Protein AF-G2Q9A9-F1 (afdb_monomer)

Structure (mmCIF, N/CA/C/O backbone):
data_AF-G2Q9A9-F1
#
_entry.id   AF-G2Q9A9-F1
#
loop_
_atom_site.group_PDB
_atom_site.id
_atom_site.type_symbol
_atom_site.label_atom_id
_atom_site.label_alt_id
_atom_site.label_comp_id
_atom_site.label_asym_id
_atom_site.label_entity_id
_atom_site.label_seq_id
_atom_site.pdbx_PDB_ins_code
_atom_site.Cartn_x
_atom_site.Cartn_y
_atom_site.Cartn_z
_atom_site.occupancy
_atom_site.B_iso_or_equiv
_atom_site.auth_seq_id
_atom_site.auth_comp_id
_atom_site.auth_asym_id
_atom_site.auth_atom_id
_atom_site.pdbx_PDB_model_num
ATOM 1 N N . MET A 1 1 ? -4.315 8.529 25.116 1.00 37.03 1 MET A N 1
ATOM 2 C CA . MET A 1 1 ? -4.454 7.193 24.501 1.00 37.03 1 MET A CA 1
ATOM 3 C C . MET A 1 1 ? -4.273 7.385 23.006 1.00 37.03 1 MET A C 1
ATOM 5 O O . MET A 1 1 ? -5.094 8.058 22.400 1.00 37.03 1 MET A O 1
ATOM 9 N N . MET A 1 2 ? -3.133 6.960 22.460 1.00 43.50 2 MET A N 1
ATOM 10 C CA . MET A 1 2 ? -2.833 7.071 21.029 1.00 43.50 2 MET A CA 1
ATOM 11 C C . MET A 1 2 ? -3.475 5.866 20.344 1.00 43.50 2 MET A C 1
ATOM 13 O O . MET A 1 2 ? -3.126 4.740 20.682 1.00 43.50 2 MET A O 1
ATOM 17 N N . ALA A 1 3 ? -4.466 6.102 19.483 1.00 49.78 3 ALA A N 1
ATOM 18 C CA . ALA A 1 3 ? -5.128 5.049 18.722 1.00 49.78 3 ALA A CA 1
ATOM 19 C C . ALA A 1 3 ? -4.080 4.319 17.873 1.00 49.78 3 ALA A C 1
ATOM 21 O O . ALA A 1 3 ? -3.342 4.941 17.108 1.00 49.78 3 ALA A O 1
ATOM 22 N N . GLU A 1 4 ? -3.962 3.019 18.103 1.00 49.47 4 GLU A N 1
ATOM 23 C CA . GLU A 1 4 ? -2.905 2.187 17.553 1.00 49.47 4 GLU A CA 1
ATOM 24 C C . GLU A 1 4 ? -3.030 2.057 16.017 1.00 49.47 4 GLU A C 1
ATOM 26 O O . GLU A 1 4 ? -4.142 1.941 15.495 1.00 49.47 4 GLU A O 1
ATOM 31 N N . PRO A 1 5 ? -1.905 2.030 15.277 1.00 54.81 5 PRO A N 1
ATOM 32 C CA . PRO A 1 5 ? -1.826 2.009 13.804 1.00 54.81 5 PRO A CA 1
ATOM 33 C C . PRO A 1 5 ? -2.405 0.751 13.114 1.00 54.81 5 PRO A C 1
ATOM 35 O O . PRO A 1 5 ? -2.227 0.567 11.911 1.00 54.81 5 PRO A O 1
ATOM 38 N N . LEU A 1 6 ? -3.112 -0.111 13.848 1.00 55.28 6 LEU A N 1
ATOM 39 C CA . LEU A 1 6 ? -3.841 -1.268 13.318 1.00 55.28 6 LEU A CA 1
ATOM 40 C C . LEU A 1 6 ? -5.108 -0.856 12.543 1.00 55.28 6 LEU A C 1
ATOM 42 O O . LEU A 1 6 ? -5.480 -1.522 11.579 1.00 55.28 6 LEU A O 1
ATOM 46 N N . SER A 1 7 ? -5.718 0.283 12.900 1.00 73.62 7 SER A N 1
ATOM 47 C CA . SER A 1 7 ? -7.001 0.726 12.332 1.00 73.62 7 SER A CA 1
ATOM 48 C C . SER A 1 7 ? -6.942 1.013 10.825 1.00 73.62 7 SER A C 1
ATOM 50 O O . SER A 1 7 ? -7.877 0.672 10.102 1.00 73.62 7 SER A O 1
ATOM 52 N N . ASP A 1 8 ? -5.863 1.629 10.331 1.00 81.06 8 ASP A N 1
ATOM 53 C CA . ASP A 1 8 ? -5.735 1.964 8.905 1.00 81.06 8 ASP A CA 1
ATOM 54 C C . ASP A 1 8 ? -5.391 0.734 8.059 1.00 81.06 8 ASP A C 1
ATOM 56 O O . ASP A 1 8 ? -5.885 0.584 6.942 1.00 81.06 8 ASP A O 1
ATOM 60 N N . TYR A 1 9 ? -4.582 -0.180 8.597 1.00 84.44 9 TYR A N 1
ATOM 61 C CA . TYR A 1 9 ? -4.220 -1.428 7.927 1.00 84.44 9 TYR A CA 1
ATOM 62 C C . TYR A 1 9 ? -5.446 -2.316 7.686 1.00 84.44 9 TYR A C 1
ATOM 64 O O . TYR A 1 9 ? -5.701 -2.737 6.555 1.00 84.44 9 TYR A O 1
ATOM 72 N N . GLU A 1 10 ? -6.253 -2.548 8.724 1.00 85.69 10 GLU A N 1
ATOM 73 C CA . GLU A 1 10 ? -7.481 -3.338 8.601 1.00 85.69 10 GLU A CA 1
ATOM 74 C C . GLU A 1 10 ? -8.504 -2.666 7.679 1.00 85.69 10 GLU A C 1
ATOM 76 O O . GLU A 1 10 ? -9.126 -3.335 6.848 1.00 85.69 10 GLU A O 1
ATOM 81 N N . ALA A 1 11 ? -8.642 -1.339 7.762 1.00 85.00 11 ALA A N 1
ATOM 82 C CA . ALA A 1 11 ? -9.525 -0.584 6.881 1.00 85.00 11 ALA A CA 1
ATOM 83 C C . ALA A 1 11 ? -9.092 -0.682 5.407 1.00 85.00 11 ALA A C 1
ATOM 85 O O . ALA A 1 11 ? -9.938 -0.889 4.533 1.00 85.00 11 ALA A O 1
ATOM 86 N N . ALA A 1 12 ? -7.790 -0.604 5.120 1.00 86.19 12 ALA A N 1
ATOM 87 C CA . ALA A 1 12 ? -7.257 -0.748 3.768 1.00 86.19 12 ALA A CA 1
ATOM 88 C C . ALA A 1 12 ? -7.485 -2.160 3.206 1.00 86.19 12 ALA A C 1
ATOM 90 O O . ALA A 1 12 ? -7.968 -2.302 2.082 1.00 86.19 12 ALA A O 1
ATOM 91 N N . LEU A 1 13 ? -7.215 -3.208 3.991 1.00 86.44 13 LEU A N 1
ATOM 92 C CA . LEU A 1 13 ? -7.480 -4.591 3.580 1.00 86.44 13 LEU A CA 1
ATOM 93 C C . LEU A 1 13 ? -8.971 -4.852 3.357 1.00 86.44 13 LEU A C 1
ATOM 95 O O . LEU A 1 13 ? -9.352 -5.515 2.390 1.00 86.44 13 LEU A O 1
ATOM 99 N N . SER A 1 14 ? -9.827 -4.313 4.224 1.00 85.75 14 SER A N 1
ATOM 100 C CA . SER A 1 14 ? -11.277 -4.402 4.063 1.00 85.75 14 SER A CA 1
ATOM 101 C C . SER A 1 14 ? -11.725 -3.729 2.763 1.00 85.75 14 SER A C 1
ATOM 103 O O . SER A 1 14 ? -12.457 -4.335 1.980 1.00 85.75 14 SER A O 1
ATOM 105 N N . ALA A 1 15 ? -11.199 -2.537 2.460 1.00 84.06 15 ALA A N 1
ATOM 106 C CA . ALA A 1 15 ? -11.469 -1.839 1.206 1.00 84.06 15 ALA A CA 1
ATOM 107 C C . ALA A 1 15 ? -11.017 -2.658 -0.019 1.00 84.06 15 ALA A C 1
ATOM 109 O O . ALA A 1 15 ? -11.784 -2.821 -0.970 1.00 84.06 15 ALA A O 1
ATOM 110 N N . ILE A 1 16 ? -9.822 -3.259 0.023 1.00 85.56 16 ILE A N 1
ATOM 111 C CA . ILE A 1 16 ? -9.309 -4.138 -1.043 1.00 85.56 16 ILE A CA 1
ATOM 112 C C . ILE A 1 16 ? -10.223 -5.350 -1.247 1.00 85.56 16 ILE A C 1
ATOM 114 O O . ILE A 1 16 ? -10.537 -5.704 -2.381 1.00 85.56 16 ILE A O 1
ATOM 118 N N . ARG A 1 17 ? -10.708 -5.980 -0.176 1.00 84.44 17 ARG A N 1
ATOM 119 C CA . ARG A 1 17 ? -11.602 -7.146 -0.274 1.00 84.44 17 ARG A CA 1
ATOM 120 C C . ARG A 1 17 ? -12.987 -6.778 -0.809 1.00 84.44 17 ARG A C 1
ATOM 122 O O . ARG A 1 17 ? -13.567 -7.551 -1.568 1.00 84.44 17 ARG A O 1
ATOM 129 N N . GLN A 1 18 ? -13.491 -5.598 -0.455 1.00 82.88 18 GLN A N 1
ATOM 130 C CA . GLN A 1 18 ? -14.797 -5.091 -0.890 1.00 82.88 18 GLN A CA 1
ATOM 131 C C . GLN A 1 18 ? -14.788 -4.492 -2.303 1.00 82.88 18 GLN A C 1
ATOM 133 O O . GLN A 1 18 ? -15.845 -4.336 -2.909 1.00 82.88 18 GLN A O 1
ATOM 138 N N . SER A 1 19 ? -13.608 -4.200 -2.853 1.00 77.94 19 SER A N 1
ATOM 139 C CA . SER A 1 19 ? -13.428 -3.623 -4.192 1.00 77.94 19 SER A CA 1
ATOM 140 C C . SER A 1 19 ? -13.949 -4.491 -5.345 1.00 77.94 19 SER A C 1
ATOM 142 O O . SER A 1 19 ? -14.074 -4.011 -6.469 1.00 77.94 19 SER A O 1
ATOM 144 N N . GLY A 1 20 ? -14.212 -5.779 -5.098 1.00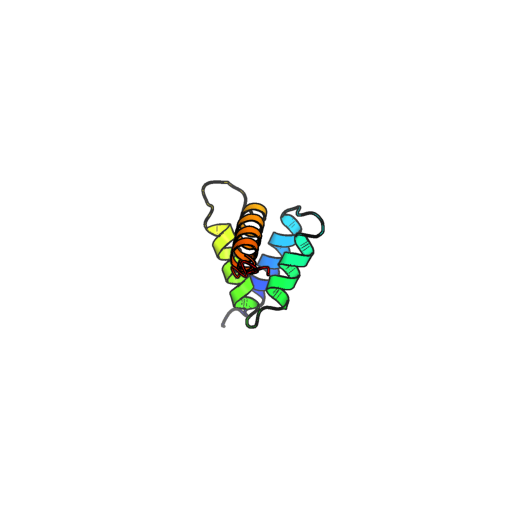 78.19 20 GLY A N 1
ATOM 145 C CA . GLY A 1 20 ? -14.599 -6.728 -6.141 1.00 78.19 20 GLY A CA 1
ATOM 146 C C . GLY A 1 20 ? -13.469 -7.075 -7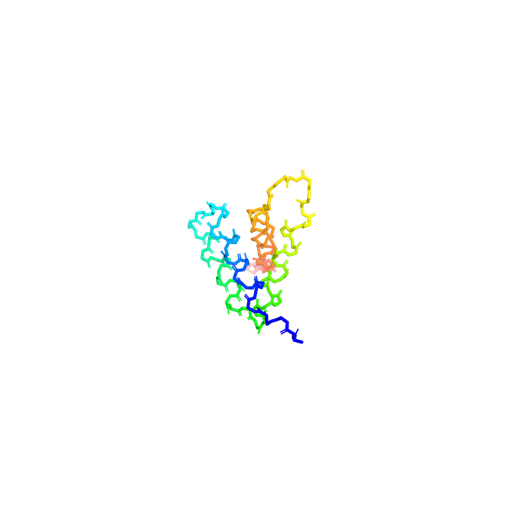.117 1.00 78.19 20 GLY A C 1
ATOM 147 O O . GLY A 1 20 ? -13.729 -7.739 -8.116 1.00 78.19 20 GLY A O 1
ATOM 148 N N . LEU A 1 21 ? -12.222 -6.672 -6.838 1.00 80.56 21 LEU A N 1
ATOM 149 C CA . LEU A 1 21 ? -11.078 -6.991 -7.690 1.00 80.56 21 LEU A CA 1
ATOM 150 C C . LEU A 1 21 ? -10.901 -8.503 -7.843 1.00 80.56 21 LEU A C 1
ATOM 152 O O . LEU A 1 21 ? -10.935 -9.254 -6.859 1.00 80.56 21 LEU A O 1
ATOM 156 N N . GLY A 1 22 ? -10.703 -8.928 -9.090 1.00 81.44 22 GLY A N 1
ATOM 157 C CA . GLY A 1 22 ? -10.379 -10.303 -9.441 1.00 81.44 22 GLY A CA 1
ATOM 158 C C . GLY A 1 22 ? -8.932 -10.663 -9.108 1.00 81.44 22 GLY A C 1
ATOM 159 O O . GLY A 1 22 ? -8.109 -9.819 -8.754 1.00 81.44 22 GLY A O 1
ATOM 160 N N . HIS A 1 23 ? -8.606 -11.943 -9.239 1.00 76.38 23 HIS A N 1
ATOM 161 C CA . HIS A 1 23 ? -7.215 -12.385 -9.253 1.00 76.38 23 HIS A CA 1
ATOM 162 C C . HIS A 1 23 ? -6.568 -11.978 -10.593 1.00 76.38 23 HIS A C 1
ATOM 164 O O . HIS A 1 23 ? -7.212 -12.175 -11.626 1.00 76.38 23 HIS A O 1
ATOM 170 N N . PRO A 1 24 ? -5.327 -11.447 -10.627 1.00 81.88 24 PRO A N 1
ATOM 171 C CA . PRO A 1 24 ? -4.342 -11.326 -9.537 1.00 81.88 24 PRO A CA 1
ATOM 172 C C . PRO A 1 24 ? -4.316 -9.959 -8.826 1.00 81.88 24 PRO A C 1
ATOM 174 O O . PRO A 1 24 ? -3.438 -9.704 -8.009 1.00 81.88 24 PRO A O 1
ATOM 177 N N . ASP A 1 25 ? -5.256 -9.066 -9.115 1.00 84.94 25 ASP A N 1
ATOM 178 C CA . ASP A 1 25 ? -5.211 -7.668 -8.667 1.00 84.94 25 ASP A CA 1
ATOM 179 C C . ASP A 1 25 ? -5.389 -7.497 -7.157 1.00 84.94 25 ASP A C 1
ATOM 181 O O . ASP A 1 25 ? -4.759 -6.639 -6.538 1.00 84.94 25 ASP A O 1
ATOM 185 N N . ARG A 1 26 ? -6.217 -8.347 -6.549 1.00 84.75 26 ARG A N 1
ATOM 186 C CA . ARG A 1 26 ? -6.412 -8.371 -5.097 1.00 84.75 26 ARG A CA 1
ATOM 187 C C . ARG A 1 26 ? -5.137 -8.748 -4.324 1.00 84.75 26 ARG A C 1
ATOM 189 O O . ARG A 1 26 ? -4.694 -7.915 -3.534 1.00 84.75 26 ARG A O 1
ATOM 196 N N . PRO A 1 27 ? -4.517 -9.928 -4.545 1.00 86.44 27 PRO A N 1
ATOM 197 C CA . PRO A 1 27 ? -3.305 -10.294 -3.815 1.00 86.44 2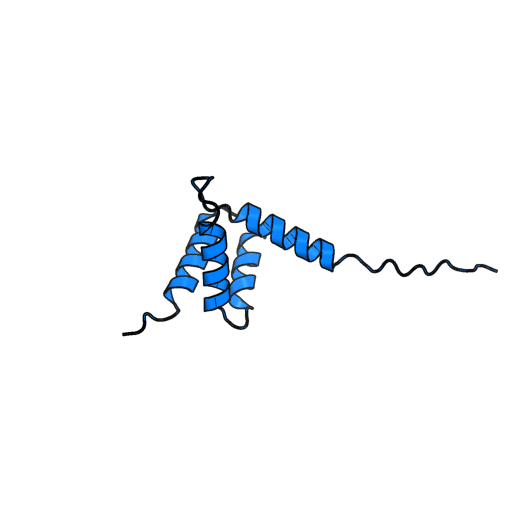7 PRO A CA 1
ATOM 198 C C . PRO A 1 27 ? -2.148 -9.324 -4.081 1.00 86.44 27 PRO A C 1
ATOM 200 O O . PRO A 1 27 ? -1.349 -9.089 -3.186 1.00 86.44 27 PRO A O 1
ATOM 203 N N . LEU A 1 28 ? -2.091 -8.692 -5.259 1.00 87.00 28 LEU A N 1
ATOM 204 C CA . LEU A 1 28 ? -1.091 -7.667 -5.567 1.00 87.00 28 LEU A CA 1
ATOM 205 C C . LEU A 1 28 ? -1.167 -6.463 -4.606 1.00 87.00 28 LEU A C 1
ATOM 207 O O . LEU A 1 28 ? -0.138 -5.987 -4.130 1.00 87.00 28 LEU A O 1
ATOM 211 N N . LEU A 1 29 ? -2.375 -5.977 -4.300 1.00 86.44 29 LEU A N 1
ATOM 212 C CA . LEU A 1 29 ? -2.569 -4.884 -3.340 1.00 86.44 29 LEU A CA 1
ATOM 213 C C . LEU A 1 29 ? -2.329 -5.316 -1.897 1.00 86.44 29 LEU A C 1
ATOM 215 O O . LEU A 1 29 ? -1.787 -4.540 -1.115 1.00 86.44 29 LEU A O 1
ATOM 219 N N . GLU A 1 30 ? -2.729 -6.536 -1.538 1.00 87.69 30 GLU A N 1
ATOM 220 C CA . GLU A 1 30 ? -2.447 -7.080 -0.206 1.00 87.69 30 GLU A CA 1
ATOM 221 C C . GLU A 1 30 ? -0.926 -7.181 0.014 1.00 87.69 30 GLU A C 1
ATOM 223 O O . GLU A 1 30 ? -0.421 -6.707 1.032 1.00 87.69 30 GLU A O 1
ATOM 228 N N . SER A 1 31 ? -0.180 -7.677 -0.980 1.00 87.44 31 SER A N 1
ATOM 229 C CA . SER A 1 31 ? 1.286 -7.719 -0.953 1.00 87.44 31 SER A CA 1
ATOM 230 C C . SER A 1 31 ? 1.929 -6.334 -0.938 1.00 87.44 31 SER A C 1
ATOM 232 O O . SER A 1 31 ? 2.909 -6.149 -0.229 1.00 87.44 31 SER A O 1
ATOM 234 N N . PHE A 1 32 ? 1.381 -5.345 -1.653 1.00 85.88 32 PHE A N 1
A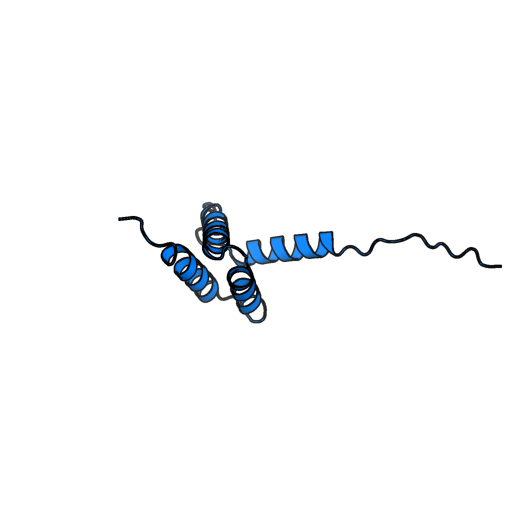TOM 235 C CA . PHE A 1 32 ? 1.886 -3.966 -1.605 1.00 85.88 32 PHE A CA 1
ATOM 236 C C . PHE A 1 32 ? 1.908 -3.411 -0.174 1.00 85.88 32 PHE A C 1
ATOM 238 O O . PHE A 1 32 ? 2.876 -2.769 0.232 1.00 85.88 32 PHE A O 1
ATOM 245 N N . ILE A 1 33 ? 0.851 -3.666 0.601 1.00 87.75 33 ILE A N 1
ATOM 246 C CA . ILE A 1 33 ? 0.783 -3.211 1.991 1.00 87.75 33 ILE A CA 1
ATOM 247 C C . ILE A 1 33 ? 1.709 -4.051 2.878 1.00 87.75 33 ILE A C 1
ATOM 249 O O . ILE A 1 33 ? 2.386 -3.483 3.730 1.00 87.75 33 ILE A O 1
ATOM 253 N N . ASP A 1 34 ? 1.754 -5.376 2.698 1.00 87.25 34 ASP A N 1
ATOM 254 C CA . ASP A 1 34 ? 2.521 -6.267 3.582 1.00 87.25 34 ASP A CA 1
ATOM 255 C C . ASP A 1 34 ? 4.046 -6.147 3.414 1.00 87.25 34 ASP A C 1
ATOM 257 O O . ASP A 1 34 ? 4.775 -6.183 4.411 1.00 87.25 34 ASP A O 1
ATOM 261 N N . ASP A 1 35 ? 4.504 -5.945 2.174 1.00 87.19 35 ASP A N 1
ATOM 262 C CA . ASP A 1 35 ? 5.918 -5.787 1.797 1.00 87.19 35 ASP A CA 1
ATOM 263 C C . ASP A 1 35 ? 6.453 -4.370 2.081 1.00 87.19 35 ASP A C 1
ATOM 265 O O . ASP A 1 35 ? 7.659 -4.127 2.117 1.00 87.19 35 ASP A O 1
ATOM 269 N N . SER A 1 36 ? 5.562 -3.409 2.339 1.00 84.69 36 SER A N 1
ATOM 270 C CA . SER A 1 36 ? 5.959 -2.043 2.671 1.00 84.69 36 SER A CA 1
ATOM 271 C C . SER A 1 36 ? 6.688 -1.969 4.017 1.00 84.69 36 SER A C 1
ATOM 273 O O . SER A 1 36 ? 6.207 -2.463 5.036 1.00 84.69 36 SER A O 1
ATOM 275 N N . VAL A 1 37 ? 7.806 -1.230 4.042 1.00 84.88 37 VAL A N 1
ATOM 276 C CA . VAL A 1 37 ? 8.623 -0.967 5.249 1.00 84.88 37 VAL A CA 1
ATOM 277 C C . VAL A 1 37 ? 7.793 -0.378 6.398 1.00 84.88 37 VAL A C 1
ATOM 279 O O . VAL A 1 37 ? 8.045 -0.671 7.563 1.00 84.88 37 VAL A O 1
ATOM 282 N N . ASP A 1 38 ? 6.784 0.433 6.072 1.00 85.81 38 ASP A N 1
ATOM 283 C CA . ASP A 1 38 ? 5.810 0.965 7.025 1.00 85.81 38 ASP A CA 1
ATOM 284 C C . ASP A 1 38 ? 4.391 0.662 6.527 1.00 85.81 38 ASP A C 1
ATOM 286 O O . ASP A 1 38 ? 3.798 1.400 5.731 1.00 85.81 3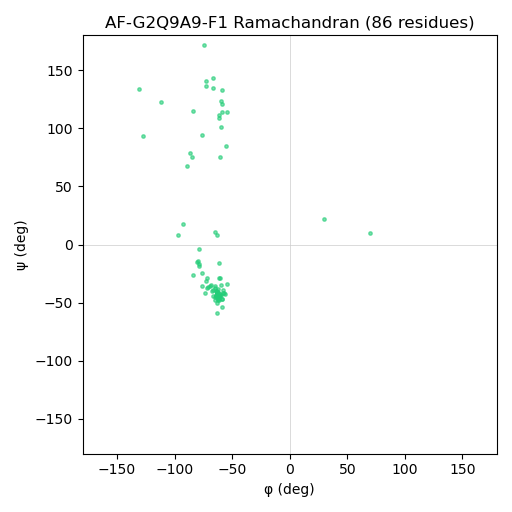8 ASP A O 1
ATOM 290 N N . ARG A 1 39 ? 3.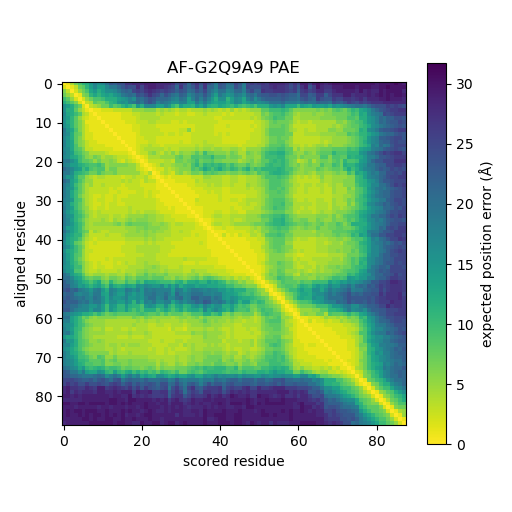859 -0.468 7.000 1.00 84.00 39 ARG A N 1
ATOM 291 C CA . ARG A 1 39 ? 2.537 -0.992 6.629 1.00 84.00 39 ARG A CA 1
ATOM 292 C C . ARG A 1 39 ? 1.413 -0.005 6.939 1.00 84.00 39 ARG A C 1
ATOM 294 O O . ARG A 1 39 ? 0.488 0.144 6.143 1.00 84.00 39 ARG A O 1
ATOM 301 N N . GLY A 1 40 ? 1.507 0.697 8.071 1.00 84.56 40 GLY A N 1
ATOM 302 C CA . GLY A 1 40 ? 0.512 1.682 8.495 1.00 84.56 40 GLY A CA 1
ATOM 303 C C . GLY A 1 40 ? 0.483 2.886 7.559 1.00 84.56 40 GLY A C 1
ATOM 304 O O . GLY A 1 40 ? -0.583 3.300 7.106 1.00 84.56 40 GLY A O 1
ATOM 305 N N . ARG A 1 41 ? 1.656 3.407 7.177 1.00 85.81 41 ARG A N 1
ATOM 306 C CA . ARG A 1 41 ? 1.748 4.496 6.193 1.00 85.81 41 ARG A CA 1
ATOM 307 C C . ARG A 1 41 ? 1.298 4.079 4.798 1.00 85.81 41 ARG A C 1
ATOM 309 O O . ARG A 1 41 ? 0.640 4.877 4.134 1.00 85.81 41 ARG A O 1
ATOM 316 N N . ALA A 1 42 ? 1.627 2.867 4.354 1.00 86.75 42 ALA A N 1
ATOM 317 C CA . ALA A 1 42 ? 1.183 2.352 3.059 1.00 86.75 42 ALA A CA 1
ATOM 318 C C . ALA A 1 42 ? -0.347 2.215 3.002 1.00 86.75 42 ALA A C 1
ATOM 320 O O . ALA A 1 42 ? -0.981 2.684 2.053 1.00 86.75 42 ALA A O 1
ATOM 321 N N . ALA A 1 43 ? -0.948 1.661 4.058 1.00 87.62 43 ALA A N 1
ATOM 322 C CA . ALA A 1 43 ? -2.395 1.556 4.204 1.00 87.62 43 ALA A CA 1
ATOM 323 C C . ALA A 1 43 ? -3.077 2.933 4.260 1.00 87.62 43 ALA A C 1
ATOM 325 O O . ALA A 1 43 ? -4.016 3.192 3.507 1.00 87.62 43 ALA A O 1
ATOM 326 N N . ALA A 1 44 ? -2.557 3.857 5.075 1.00 86.81 44 ALA A N 1
ATOM 327 C CA . ALA A 1 44 ? -3.078 5.219 5.175 1.00 86.81 44 ALA A CA 1
ATOM 328 C C . ALA A 1 44 ? -2.958 5.984 3.846 1.00 86.81 44 ALA A C 1
ATOM 330 O O . ALA A 1 44 ? -3.858 6.736 3.468 1.00 86.81 44 ALA A O 1
ATOM 331 N N . PHE A 1 45 ? -1.866 5.787 3.102 1.00 85.50 45 PHE A N 1
ATOM 332 C CA . PHE A 1 45 ? -1.695 6.359 1.769 1.00 85.50 45 PHE A CA 1
ATOM 333 C C . PHE A 1 45 ? -2.750 5.834 0.790 1.00 85.50 45 PHE A C 1
ATOM 335 O O . PHE A 1 45 ? -3.377 6.635 0.090 1.00 85.50 45 PHE A O 1
ATOM 342 N N . LEU A 1 46 ? -2.978 4.516 0.776 1.00 84.62 46 LEU A N 1
ATOM 343 C CA . LEU A 1 46 ? -4.004 3.882 -0.047 1.00 84.62 46 LEU A CA 1
ATOM 344 C C . LEU A 1 46 ? -5.386 4.456 0.294 1.00 84.62 46 LEU A C 1
ATOM 346 O O . LEU A 1 46 ? -6.045 5.016 -0.579 1.00 84.62 46 LEU A O 1
ATOM 350 N N . LEU A 1 47 ? -5.781 4.438 1.569 1.00 83.50 47 LEU A N 1
ATOM 351 C CA . LEU A 1 47 ? -7.059 4.987 2.038 1.00 83.50 47 LEU A CA 1
ATOM 352 C C . LEU A 1 47 ? -7.230 6.468 1.690 1.00 83.50 47 LEU A C 1
ATOM 354 O O . LEU A 1 47 ? -8.296 6.883 1.230 1.00 83.50 47 LEU A O 1
ATOM 358 N N . LYS A 1 48 ? -6.175 7.273 1.847 1.00 84.56 48 LYS A N 1
ATOM 359 C CA . LYS A 1 48 ? -6.192 8.693 1.481 1.00 84.56 48 LYS A CA 1
ATOM 360 C C . LYS A 1 48 ? -6.415 8.885 -0.014 1.00 84.56 48 LYS A C 1
ATOM 362 O O . LYS A 1 48 ? -7.148 9.793 -0.395 1.00 84.56 48 LYS A O 1
ATOM 367 N N . ARG A 1 49 ? -5.792 8.065 -0.864 1.00 78.75 49 ARG A N 1
ATOM 368 C CA . ARG A 1 49 ? -5.959 8.139 -2.323 1.00 78.75 49 ARG A CA 1
ATOM 369 C C . ARG A 1 49 ? -7.375 7.739 -2.734 1.00 78.75 49 ARG A C 1
ATOM 371 O O . ARG A 1 49 ? -7.969 8.443 -3.539 1.00 78.75 49 ARG A O 1
ATOM 378 N N . LEU A 1 50 ? -7.933 6.711 -2.098 1.00 77.00 50 LEU A N 1
ATOM 379 C CA . LEU A 1 50 ? -9.321 6.278 -2.285 1.00 77.00 50 LEU A CA 1
ATOM 380 C C . LEU A 1 50 ? -10.349 7.314 -1.820 1.00 77.00 50 LEU A C 1
ATOM 382 O O . LEU A 1 50 ? -11.385 7.477 -2.450 1.00 77.00 50 LEU A O 1
ATOM 386 N N . SER A 1 51 ? -10.044 8.043 -0.747 1.00 72.62 51 SER A N 1
ATOM 387 C CA . SER A 1 51 ? -10.916 9.091 -0.199 1.00 72.62 51 SER A CA 1
ATOM 388 C C . SER A 1 51 ? -10.847 10.409 -0.977 1.00 72.62 51 SER A C 1
ATOM 390 O O . SER A 1 51 ? -11.700 11.274 -0.801 1.00 72.62 51 SER A O 1
ATOM 392 N N . ARG A 1 52 ? -9.809 10.608 -1.801 1.00 67.19 52 ARG A N 1
ATOM 393 C CA . ARG A 1 52 ? -9.584 11.855 -2.550 1.00 67.19 52 ARG A CA 1
ATOM 394 C C . ARG A 1 52 ? -10.463 11.957 -3.798 1.00 67.19 52 ARG A C 1
ATOM 396 O O . ARG A 1 52 ? -10.658 13.062 -4.298 1.00 67.19 52 ARG A O 1
ATOM 403 N N . ASP A 1 53 ? -11.001 10.833 -4.262 1.00 58.00 53 ASP A N 1
ATOM 404 C CA . ASP A 1 53 ? -11.912 10.744 -5.401 1.00 58.00 53 ASP A CA 1
ATOM 405 C C . ASP A 1 53 ? -13.366 10.896 -4.921 1.00 58.00 53 ASP A C 1
ATOM 407 O O . ASP A 1 53 ? -14.160 9.964 -4.893 1.00 58.00 53 ASP A O 1
ATOM 411 N N . THR A 1 54 ? -13.717 12.094 -4.447 1.00 53.31 54 THR A N 1
ATOM 412 C CA . THR A 1 54 ? -15.067 12.400 -3.931 1.00 53.31 54 THR A CA 1
ATOM 413 C C . THR A 1 54 ? -16.097 12.644 -5.036 1.00 53.31 54 THR A C 1
ATOM 415 O O . THR A 1 54 ? -17.272 12.866 -4.753 1.00 53.31 54 THR A O 1
ATOM 418 N N . THR A 1 55 ? -15.669 12.638 -6.301 1.00 57.00 55 THR A N 1
ATOM 419 C CA . THR A 1 55 ? -16.528 12.918 -7.461 1.00 57.00 55 THR A CA 1
ATOM 420 C C . THR A 1 55 ? -17.297 11.678 -7.915 1.00 57.00 55 THR A C 1
ATOM 422 O O . THR A 1 55 ? -18.398 11.796 -8.450 1.00 57.00 55 THR A O 1
ATOM 425 N N . THR A 1 56 ? -16.761 10.489 -7.636 1.00 54.03 56 THR A N 1
ATOM 426 C CA . THR A 1 56 ? -17.428 9.211 -7.874 1.00 54.03 56 THR A CA 1
ATOM 427 C C . THR A 1 56 ? -17.735 8.603 -6.515 1.00 54.03 56 THR A C 1
ATOM 429 O O . THR A 1 56 ? -16.842 8.411 -5.704 1.00 54.03 56 THR A O 1
ATOM 432 N N . SER A 1 57 ? -19.000 8.297 -6.229 1.00 55.34 57 SER A N 1
ATOM 433 C CA . SER A 1 57 ? -19.459 7.853 -4.898 1.00 55.34 57 SER A CA 1
ATOM 434 C C . SER A 1 57 ? -18.860 6.516 -4.408 1.00 55.34 57 SER A C 1
ATOM 436 O O . SER A 1 57 ? -19.323 5.974 -3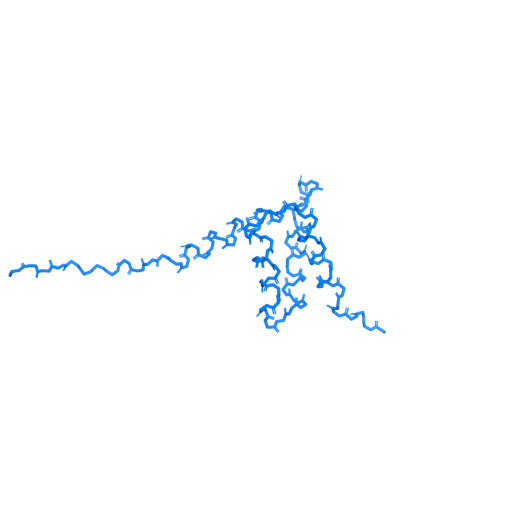.403 1.00 55.34 57 SER A O 1
ATOM 438 N N . LYS A 1 58 ? -17.874 5.952 -5.115 1.00 57.59 58 LYS A N 1
ATOM 439 C CA . LYS A 1 58 ? -17.160 4.733 -4.749 1.00 57.59 58 LYS A CA 1
ATOM 440 C C . LYS A 1 58 ? -15.645 4.946 -4.851 1.00 57.59 58 LYS A C 1
ATOM 442 O O . LYS A 1 58 ? -15.190 5.444 -5.877 1.00 57.59 58 LYS A O 1
ATOM 447 N N . PRO A 1 59 ? -14.875 4.513 -3.838 1.00 63.12 59 PRO A N 1
ATOM 448 C CA . PRO A 1 59 ? -13.419 4.509 -3.904 1.00 63.12 59 PRO A CA 1
ATOM 449 C C . PRO A 1 59 ? -12.953 3.601 -5.050 1.00 63.12 59 PRO A C 1
ATOM 451 O O . PRO A 1 59 ? -13.119 2.381 -4.988 1.00 63.12 59 PRO A O 1
ATOM 454 N N . ASP A 1 60 ? -12.380 4.185 -6.104 1.00 73.31 60 ASP A N 1
ATOM 455 C CA . ASP A 1 60 ? -11.979 3.436 -7.298 1.00 73.31 60 ASP A CA 1
ATOM 456 C C . ASP A 1 60 ? -10.569 2.846 -7.137 1.00 73.31 60 ASP A C 1
ATOM 458 O O . ASP A 1 60 ? -9.550 3.361 -7.604 1.00 73.31 60 ASP A O 1
ATOM 462 N N . ILE A 1 61 ? -10.511 1.733 -6.405 1.00 80.31 61 ILE A N 1
ATOM 463 C CA . ILE A 1 61 ? -9.283 0.954 -6.189 1.00 80.31 61 ILE A CA 1
ATOM 464 C C . ILE A 1 61 ? -8.721 0.439 -7.531 1.00 80.31 61 ILE A C 1
ATOM 466 O O . ILE A 1 61 ? -7.505 0.305 -7.686 1.00 80.31 61 ILE A O 1
ATOM 470 N N . GLY A 1 62 ? -9.586 0.204 -8.523 1.00 81.19 62 GLY A N 1
ATOM 471 C CA . GLY A 1 62 ? -9.191 -0.197 -9.874 1.00 81.19 62 GLY A CA 1
ATOM 472 C C . GLY A 1 62 ? -8.373 0.876 -10.594 1.00 81.19 62 GLY A C 1
ATOM 473 O O . GLY A 1 62 ? -7.330 0.566 -11.171 1.00 81.19 62 GLY A O 1
ATOM 474 N N . ALA A 1 63 ? -8.782 2.141 -10.506 1.00 80.75 63 ALA A N 1
ATOM 475 C CA . ALA A 1 63 ? -8.051 3.271 -11.069 1.00 80.75 63 ALA A CA 1
ATOM 476 C C . ALA A 1 63 ? -6.670 3.439 -10.421 1.00 80.75 63 ALA A C 1
ATOM 478 O O . ALA A 1 63 ? -5.683 3.649 -11.128 1.00 80.75 63 ALA A O 1
ATOM 479 N N . PHE A 1 64 ? -6.573 3.276 -9.096 1.00 83.81 64 PHE A N 1
ATOM 480 C CA . PHE A 1 64 ? -5.282 3.267 -8.401 1.00 83.81 64 PHE A CA 1
ATOM 481 C C . PHE A 1 64 ? -4.362 2.159 -8.931 1.00 83.81 64 PHE A C 1
ATOM 483 O O . PHE A 1 64 ? -3.201 2.414 -9.245 1.00 83.81 64 PHE A O 1
ATOM 490 N N . LEU A 1 65 ? -4.883 0.940 -9.077 1.00 84.25 65 LEU A N 1
ATOM 491 C CA . LEU A 1 65 ? -4.126 -0.175 -9.640 1.00 84.25 65 LEU A CA 1
ATOM 492 C C . LEU A 1 65 ? -3.670 0.082 -11.075 1.00 84.25 65 LEU A C 1
ATOM 494 O O . LEU A 1 65 ? -2.539 -0.249 -11.423 1.00 84.25 65 LEU A O 1
ATOM 498 N N . ALA A 1 66 ? -4.531 0.659 -11.912 1.00 84.31 66 ALA A N 1
ATOM 499 C CA . ALA A 1 66 ? -4.194 0.993 -13.290 1.00 84.31 66 ALA A CA 1
ATOM 500 C C . ALA A 1 66 ? -3.075 2.046 -13.361 1.00 84.31 66 ALA A C 1
ATOM 502 O O . ALA A 1 66 ? -2.124 1.884 -14.127 1.00 84.31 66 ALA A O 1
ATOM 503 N N . ASP A 1 67 ? -3.153 3.086 -12.529 1.00 83.88 67 ASP A N 1
ATOM 504 C CA . ASP A 1 67 ? -2.128 4.128 -12.387 1.00 83.88 67 ASP A CA 1
ATOM 505 C C . ASP A 1 67 ? -0.792 3.550 -11.896 1.00 83.88 67 ASP A C 1
ATOM 507 O O . ASP A 1 67 ? 0.272 3.821 -12.461 1.00 83.88 67 ASP A O 1
ATOM 511 N N . TRP A 1 68 ? -0.844 2.671 -10.894 1.00 84.56 68 TRP A N 1
ATOM 512 C CA . TRP A 1 68 ? 0.339 2.006 -10.365 1.00 84.56 68 TRP A CA 1
ATOM 513 C C . TRP A 1 68 ? 0.997 1.087 -11.403 1.00 84.56 68 TRP A C 1
ATOM 515 O O . TRP A 1 68 ? 2.198 1.208 -11.653 1.00 84.56 68 TRP A O 1
ATOM 525 N N . LYS A 1 69 ? 0.216 0.241 -12.088 1.00 85.00 69 LYS A N 1
ATOM 526 C CA . LYS A 1 69 ? 0.700 -0.609 -13.192 1.00 85.00 69 LYS A CA 1
ATOM 527 C C . LYS A 1 69 ? 1.320 0.221 -14.312 1.00 85.00 69 LYS A C 1
ATOM 529 O O . LYS A 1 69 ? 2.375 -0.141 -14.825 1.00 85.00 69 LYS A O 1
ATOM 534 N N . ARG A 1 70 ? 0.699 1.348 -14.673 1.00 85.75 70 ARG A N 1
ATOM 535 C CA . ARG A 1 70 ? 1.233 2.276 -15.677 1.00 85.75 70 ARG A CA 1
ATOM 536 C C . ARG A 1 70 ? 2.563 2.875 -15.231 1.00 85.75 70 ARG A C 1
ATOM 538 O O . ARG A 1 70 ? 3.488 2.940 -16.032 1.00 85.75 70 ARG A O 1
ATOM 545 N N . THR A 1 71 ? 2.675 3.277 -13.967 1.00 83.69 71 THR A N 1
ATOM 546 C CA . THR A 1 71 ? 3.921 3.809 -13.395 1.00 83.69 71 THR A CA 1
ATOM 547 C C . THR A 1 71 ? 5.038 2.774 -13.450 1.00 83.69 71 THR A C 1
ATOM 549 O O . THR A 1 71 ? 6.114 3.076 -13.958 1.00 83.69 71 THR A O 1
ATOM 552 N N . ILE A 1 72 ? 4.767 1.534 -13.029 1.00 82.00 72 ILE A N 1
ATOM 553 C CA . ILE A 1 72 ? 5.734 0.435 -13.143 1.00 82.00 72 ILE A CA 1
ATOM 554 C C . ILE A 1 72 ? 6.123 0.220 -14.607 1.00 82.00 72 ILE A C 1
ATOM 556 O O . ILE A 1 72 ? 7.308 0.159 -14.903 1.00 82.00 72 ILE A O 1
ATOM 560 N N . ALA A 1 73 ? 5.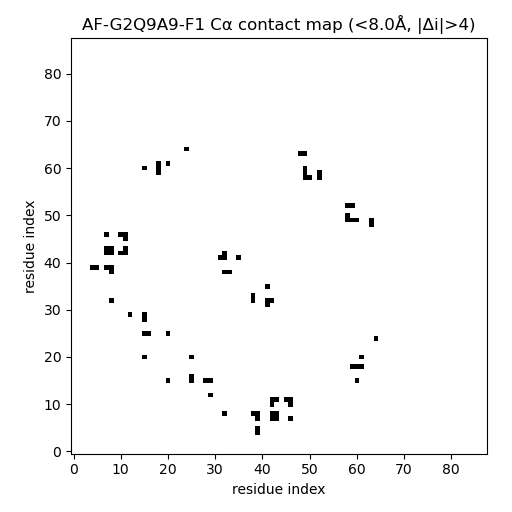164 0.163 -15.534 1.00 83.44 73 ALA A N 1
ATOM 561 C CA . ALA A 1 73 ? 5.447 -0.023 -16.958 1.00 83.44 73 AL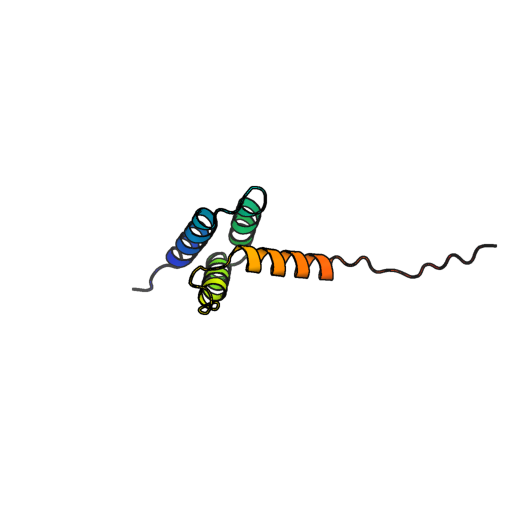A A CA 1
ATOM 562 C C . ALA A 1 73 ? 6.332 1.094 -17.545 1.00 83.44 73 ALA A C 1
ATOM 564 O O . ALA A 1 73 ? 7.176 0.816 -18.391 1.00 83.44 73 ALA A O 1
ATOM 565 N N . MET A 1 74 ? 6.181 2.338 -17.075 1.00 80.25 74 MET A N 1
ATOM 566 C CA . MET A 1 74 ? 7.047 3.461 -17.458 1.00 80.25 74 MET A CA 1
ATOM 567 C C . MET A 1 74 ? 8.444 3.378 -16.829 1.00 80.25 74 MET A C 1
ATOM 569 O O . MET A 1 74 ? 9.414 3.811 -17.440 1.00 80.25 74 MET A O 1
ATOM 573 N N . CYS A 1 75 ? 8.579 2.812 -15.630 1.00 71.88 75 CYS A N 1
ATOM 574 C CA . CYS A 1 75 ? 9.887 2.543 -15.027 1.00 71.88 75 CYS A CA 1
ATOM 575 C C . CYS A 1 75 ? 10.575 1.316 -15.639 1.00 71.88 75 CYS A C 1
ATOM 577 O O . CYS A 1 75 ? 11.797 1.228 -15.616 1.00 71.88 75 CYS A O 1
ATOM 579 N N . ASN A 1 76 ? 9.795 0.392 -16.200 1.00 63.47 76 ASN A N 1
ATOM 580 C CA . ASN A 1 76 ? 10.268 -0.822 -16.854 1.00 63.47 76 ASN A CA 1
ATOM 581 C C . ASN A 1 76 ? 10.462 -0.643 -18.366 1.00 63.47 76 ASN A C 1
ATOM 583 O O . ASN A 1 76 ? 10.529 -1.640 -19.086 1.00 63.47 76 ASN A O 1
ATOM 587 N N . ILE A 1 77 ? 10.538 0.601 -18.861 1.00 58.72 77 ILE A N 1
ATOM 588 C CA . ILE A 1 77 ? 10.992 0.863 -20.227 1.00 58.72 77 ILE A CA 1
ATOM 589 C C . ILE A 1 77 ? 12.402 0.273 -20.310 1.00 58.72 77 ILE A C 1
ATOM 591 O O . ILE A 1 77 ? 13.291 0.766 -19.611 1.00 58.72 77 ILE A O 1
ATOM 595 N N . PRO A 1 78 ? 12.642 -0.777 -21.118 1.00 53.91 78 PRO A N 1
ATOM 596 C CA . PRO A 1 78 ? 14.007 -1.167 -21.382 1.00 53.91 78 PRO A CA 1
ATOM 597 C C . PRO A 1 78 ? 14.651 0.057 -22.016 1.00 53.91 78 PRO A C 1
ATOM 599 O O . PRO A 1 78 ? 14.161 0.557 -23.032 1.00 53.91 78 PRO A O 1
ATOM 602 N N . SER A 1 79 ? 15.740 0.549 -21.435 1.00 51.75 79 SER A N 1
ATOM 603 C CA . SER A 1 79 ? 16.734 1.283 -22.204 1.00 51.75 79 SER A CA 1
ATOM 604 C C . SER A 1 79 ? 17.157 0.349 -23.343 1.00 51.75 79 SER A C 1
ATOM 606 O O . SER A 1 79 ? 18.051 -0.468 -23.185 1.00 51.75 79 SER A O 1
ATOM 608 N N . GLN A 1 80 ? 16.419 0.315 -24.453 1.00 48.50 80 GLN A N 1
ATOM 609 C CA . GLN A 1 80 ? 16.714 1.145 -25.607 1.00 48.50 80 GLN A CA 1
ATOM 610 C C . GLN A 1 80 ? 18.184 1.512 -25.844 1.00 48.50 80 GLN A C 1
ATOM 612 O O . GLN A 1 80 ? 18.408 2.557 -26.443 1.00 48.50 80 GLN A O 1
ATOM 617 N N . GLU A 1 81 ? 19.181 0.785 -25.334 1.00 49.31 81 GLU A N 1
ATOM 618 C CA . GLU A 1 81 ? 20.568 1.022 -25.699 1.00 49.31 81 GLU A CA 1
ATOM 619 C C . GLU A 1 81 ? 20.666 0.769 -27.202 1.00 49.31 81 GLU A C 1
ATOM 621 O O . GLU A 1 81 ? 20.515 -0.353 -27.691 1.00 49.31 81 GLU A O 1
ATOM 626 N N . ASN A 1 82 ? 20.845 1.866 -27.935 1.00 48.84 82 ASN A N 1
ATOM 627 C CA . ASN A 1 82 ? 21.221 1.918 -29.336 1.00 48.84 82 ASN A CA 1
ATOM 628 C C . ASN A 1 82 ? 22.590 1.240 -29.508 1.00 48.84 82 ASN A C 1
ATOM 630 O O . ASN A 1 82 ? 23.600 1.901 -29.726 1.00 48.84 82 ASN A O 1
ATOM 634 N N . PHE A 1 83 ? 22.645 -0.087 -29.457 1.00 54.81 83 PHE A N 1
ATOM 635 C CA . PHE A 1 83 ? 23.702 -0.822 -30.137 1.00 54.81 83 PHE A CA 1
ATOM 636 C C . PHE A 1 83 ? 23.252 -1.026 -31.578 1.00 54.81 83 PHE A C 1
ATOM 638 O O . PHE A 1 83 ? 22.819 -2.099 -31.993 1.00 54.81 83 PHE A O 1
ATOM 645 N N . HIS A 1 84 ? 23.340 0.063 -32.345 1.00 50.06 84 HIS A N 1
ATOM 646 C CA . HIS A 1 84 ? 23.465 -0.041 -33.787 1.00 50.06 84 HIS A CA 1
ATOM 647 C C . HIS A 1 84 ? 24.751 -0.828 -34.041 1.00 50.06 84 HIS A C 1
ATOM 649 O O . HIS A 1 84 ? 25.859 -0.314 -33.883 1.00 50.06 84 HIS A O 1
ATOM 655 N N . GLY A 1 85 ? 24.584 -2.112 -34.352 1.00 45.84 85 GLY A N 1
ATOM 656 C CA . GLY A 1 85 ? 25.654 -2.950 -34.851 1.00 45.84 85 GLY A CA 1
ATOM 657 C C . GLY A 1 85 ? 26.264 -2.279 -36.071 1.00 45.84 85 GLY A C 1
ATOM 658 O O . GLY A 1 85 ? 25.611 -2.137 -37.105 1.00 45.84 85 GLY A O 1
ATOM 659 N N . VAL A 1 86 ? 27.521 -1.865 -35.949 1.00 52.31 86 VAL A N 1
ATOM 660 C CA . VAL A 1 86 ? 28.360 -1.642 -37.119 1.00 52.31 86 VAL A CA 1
ATOM 661 C C . VAL A 1 86 ? 28.763 -3.037 -37.576 1.00 52.31 86 VAL A C 1
ATOM 663 O O . VAL A 1 86 ? 29.646 -3.672 -37.004 1.00 52.31 86 VAL A O 1
ATOM 666 N N . GLY A 1 87 ? 27.983 -3.568 -38.513 1.00 56.53 87 GLY A N 1
ATOM 667 C CA . GLY A 1 87 ? 28.356 -4.746 -39.273 1.00 56.53 87 GLY A CA 1
ATOM 668 C C . GLY A 1 87 ? 29.456 -4.398 -40.274 1.00 56.53 87 GLY A C 1
ATOM 669 O O . GLY A 1 87 ? 29.367 -3.359 -40.924 1.00 56.53 87 GLY A O 1
ATOM 670 N N . CYS A 1 88 ? 30.393 -5.343 -40.407 1.00 42.66 88 CYS A N 1
ATOM 671 C CA . CYS A 1 88 ? 31.479 -5.454 -41.391 1.00 42.66 88 CYS A CA 1
ATOM 672 C C . CYS A 1 88 ? 32.612 -4.423 -41.296 1.00 42.66 88 CYS A C 1
ATOM 674 O O . CYS A 1 88 ? 32.398 -3.238 -41.625 1.00 42.66 88 CYS A O 1
#

pLDDT: mean 74.0, std 14.75, range [37.03, 87.75]

Sequence (88 aa):
MMAEPLSDYEAALSAIRQSGLGHPDRPLLESFIDDSVDRGRAAAFLLKRLSRDTTTSKPDIGAFLADWKRTIAMCNIPSQENFHGVGC

Organism: Thermothelomyces thermophilus (strain ATCC 42464 / BCRC 31852 / DSM 1799) (NCBI:txid573729)

Mean predicted aligned error: 11.17 Å

Radius of gyration: 18.22 Å; Cα contacts (8 Å, |Δi|>4): 44; chains: 1; bounding box: 51×25×66 Å

Foldseek 3Di:
DPDDLVVLLVVLLVLLVVLPDDPPLSVVLVCQLVVDPHNSVSSVVLVVQQVVPVVDVGRNNVVVSVVVVVVVVVVPPPPPPPPPDPDD

Secondary structure (DSSP, 8-state):
----THHHHHHHHHHHHHT-PPTTHHHHHHHHHHHSSSHHHHHHHHHHHHHT-TTSSS--HHHHHHHHHHHHHHHT------------

Solvent-accessible surface area (backbone atoms only — not comparable to full-atom values): 5336 Å² total; per-residue (Å²): 135,81,84,65,68,60,60,40,36,55,51,34,52,50,49,53,68,71,63,69,58,53,88,67,62,39,64,53,54,54,46,56,30,70,73,36,96,48,36,41,59,46,16,42,50,52,46,49,58,37,64,67,46,74,88,45,100,56,63,56,62,65,60,53,49,53,52,50,53,50,50,51,54,64,70,62,55,72,81,78,72,82,73,75,77,84,73,133